Protein 5CQQ (pdb70)

Organism: Drosophila melanogaster (NCBI:txid7227)

Nearest PDB structures (foldseek):
  5cqq-assembly2_B  TM=1.014E+00  e=2.103E-12  Drosophila melanogaster
  5cqq-assembly1_A  TM=9.855E-01  e=2.063E-11  Drosophila melanogaster
  7zeg-assembly1_A  TM=5.793E-01  e=5.952E+00  Homo sapiens
  7zeg-assembly2_B  TM=5.844E-01  e=7.671E+00  Homo sapiens
  3n24-assembly3_F  TM=3.556E-01  e=3.583E+00  Pseudomonas aeruginosa PAO1

Radius of gyration: 26.78 Å; Cα contacts (8 Å, |Δi|>4): 89; chains: 2; bounding box: 36×57×68 Å

B-factor: mean 88.97, std 12.04, range [55.42, 132.72]

Sequence (149 aa):
LTPRFTAEEKEVLYTLFHLHEEVIDIKHRKYSVRETWDKIVKDFNSHPHVSAMRNIKQIQKFWLNSRLRKQYPYLTPRFTAEEKEVLYTLFHLHEEVIDIKHRNKYSVRETWDKIVKDFNSHPHVSAMRNIKQIQKFWLNSRLRKQYPY

GO terms:
  GO:0005634 nucleus (C, IDA)
  GO:0005705 polytene chromosome interband (C, IDA)
  GO:0045893 positive regulation of DNA-templated transcription (P, IDA)
  GO:0043565 sequence-specific DNA binding (F, IDA)
  GO:0031507 heterochromatin formation (P, IDA)
  GO:0010628 positive regulation of gene expression (P, IMP)
  GO:0005515 protein binding (F, IPI)

Structure (mmCIF, N/CA/C/O backbone):
data_5CQQ
#
_entry.id   5CQQ
#
_cell.length_a   51.007
_cell.length_b   59.705
_cell.length_c   202.160
_cell.angle_alpha   90.000
_cell.angle_beta   90.000
_cell.angle_gamma   90.000
#
_symmetry.space_group_name_H-M   'P 21 21 21'
#
loop_
_entity.id
_entity.type
_entity.pdbx_description
1 polymer 'Regulatory protein zeste'
2 polymer "DNA (5'-D(*CP*TP*GP*TP*TP*TP*TP*CP*CP*AP*CP*TP*CP*GP*TP*TP*TP*TP*T)-3')"
3 polymer "DNA (5'-D(*AP*AP*AP*AP*AP*CP*GP*AP*GP*TP*GP*GP*AP*AP*AP*AP*CP*AP*G)-3')"
4 water water
#
loop_
_atom_site.group_PDB
_atom_site.id
_atom_site.type_symbol
_atom_site.label_atom_id
_atom_site.label_alt_id
_atom_site.label_comp_id
_atom_site.label_asym_id
_atom_site.label_entity_id
_atom_site.label_seq_id
_atom_site.pdbx_PDB_ins_code
_atom_site.Cartn_x
_atom_site.Cartn_y
_atom_site.Cartn_z
_atom_site.occupancy
_atom_site.B_iso_or_equiv
_atom_site.auth_seq_id
_atom_site.auth_comp_id
_atom_site.auth_asym_id
_atom_site.auth_atom_id
_atom_site.pdbx_PDB_model_num
ATOM 1 N N . LEU A 1 4 ? 34.336 35.342 62.307 1.00 106.27 52 LEU A N 1
ATOM 2 C CA . LEU A 1 4 ? 34.196 33.982 62.816 1.00 109.23 52 LEU A CA 1
ATOM 3 C C . LEU A 1 4 ? 33.050 33.882 63.831 1.00 105.68 52 LEU A C 1
ATOM 4 O O . LEU A 1 4 ? 32.255 32.945 63.778 1.00 105.38 52 LEU A O 1
ATOM 9 N N . THR A 1 5 ? 32.953 34.851 64.741 1.00 105.15 53 THR A N 1
ATOM 10 C CA . THR A 1 5 ? 31.935 34.798 65.796 1.00 108.85 53 THR A CA 1
ATOM 11 C C . THR A 1 5 ? 30.602 35.343 65.289 1.00 105.40 53 THR A C 1
ATOM 12 O O . THR A 1 5 ? 30.567 36.309 64.526 1.00 98.17 53 THR A O 1
ATOM 16 N N . PRO A 1 6 ? 29.496 34.688 65.679 1.00 106.54 54 PRO A N 1
ATOM 17 C CA . PRO A 1 6 ? 28.178 35.097 65.194 1.00 99.15 54 PRO A CA 1
ATOM 18 C C . PRO A 1 6 ? 27.739 36.414 65.801 1.00 95.08 54 PRO A C 1
ATOM 19 O O . PRO A 1 6 ? 28.512 37.107 66.462 1.00 92.35 54 PRO A O 1
ATOM 23 N N . ARG A 1 7 ? 26.473 36.731 65.600 1.00 91.47 55 ARG A N 1
ATOM 24 C CA . ARG A 1 7 ? 25.909 37.945 66.138 1.00 87.80 55 ARG A CA 1
ATOM 25 C C . ARG A 1 7 ? 24.792 37.574 67.080 1.00 87.67 55 ARG A C 1
ATOM 26 O O . ARG A 1 7 ? 24.340 36.431 67.108 1.00 89.46 55 ARG A O 1
ATOM 34 N N . PHE A 1 8 ? 24.353 38.539 67.866 1.00 84.17 56 PHE A N 1
ATOM 35 C CA . PHE A 1 8 ? 23.313 38.273 68.828 1.00 86.47 56 PHE A CA 1
ATOM 36 C C . PHE A 1 8 ? 21.960 38.263 68.137 1.00 85.17 56 PHE A C 1
ATOM 37 O O . PHE A 1 8 ? 21.601 39.216 67.451 1.00 90.19 56 PHE A O 1
ATOM 45 N N . THR A 1 9 ? 21.219 37.174 68.317 1.00 86.53 57 THR A N 1
ATOM 46 C CA . THR A 1 9 ? 19.869 37.075 67.787 1.00 87.35 57 THR A CA 1
ATOM 47 C C . THR A 1 9 ? 18.969 38.050 68.531 1.00 93.18 57 THR A C 1
ATOM 48 O O . THR A 1 9 ? 19.355 38.594 69.566 1.00 91.73 57 THR A O 1
ATOM 52 N N . ALA A 1 10 ? 17.765 38.262 68.012 1.00 94.83 58 ALA A N 1
ATOM 53 C CA . ALA A 1 10 ? 16.816 39.167 68.650 1.00 96.51 58 ALA A CA 1
ATOM 54 C C . ALA A 1 10 ? 16.420 38.635 70.017 1.00 96.99 58 ALA A C 1
ATOM 55 O O . ALA A 1 10 ? 16.418 39.368 71.012 1.00 97.23 58 ALA A O 1
ATOM 57 N N . GLU A 1 11 ? 16.061 37.356 70.044 1.00 97.28 59 GLU A N 1
ATOM 58 C CA . GLU A 1 11 ? 15.662 36.690 71.273 1.00 103.40 59 GLU A CA 1
ATOM 59 C C . GLU A 1 11 ? 16.756 36.832 72.327 1.00 99.51 59 GLU A C 1
ATOM 60 O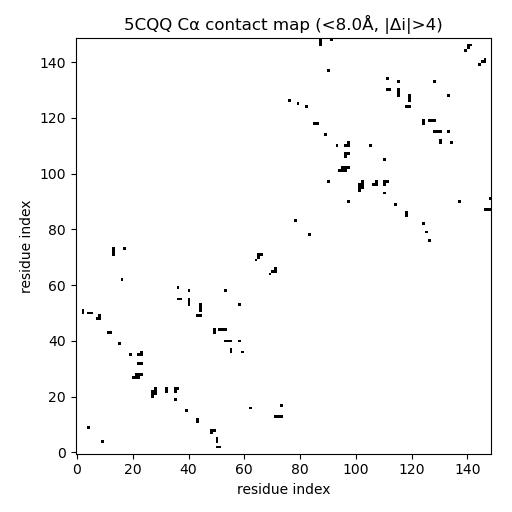 O . GLU A 1 11 ? 16.484 37.214 73.468 1.00 94.97 59 GLU A O 1
ATOM 66 N N . GLU A 1 12 ? 17.990 36.537 71.923 1.00 98.03 60 GLU A N 1
ATOM 67 C CA . GLU A 1 12 ? 19.151 36.681 72.795 1.00 92.85 60 GLU A CA 1
ATOM 68 C C . GLU A 1 12 ? 19.280 38.096 73.337 1.00 92.15 60 GLU A C 1
ATOM 69 O O . GLU A 1 12 ? 19.565 38.289 74.518 1.00 95.38 60 GLU A O 1
ATOM 75 N N . LYS A 1 13 ? 19.074 39.084 72.476 1.00 89.18 61 LYS A N 1
ATOM 76 C CA . LYS A 1 13 ? 19.160 40.469 72.907 1.00 89.19 61 LYS A CA 1
ATOM 77 C C . LYS A 1 13 ? 18.109 40.735 73.972 1.00 93.52 61 LYS A C 1
ATOM 78 O O . LYS A 1 1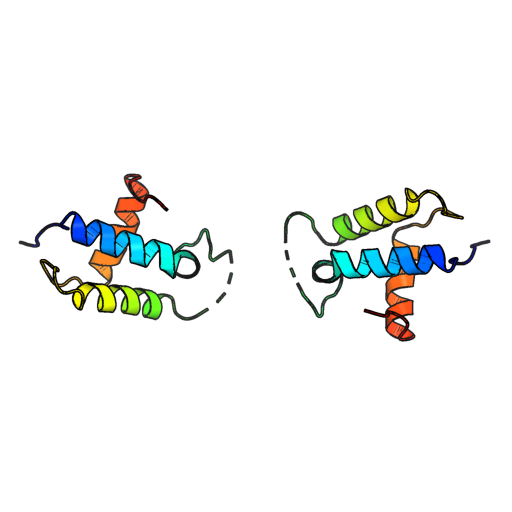3 ? 18.370 41.435 74.950 1.00 95.78 61 LYS A O 1
ATOM 84 N N . GLU A 1 14 ? 16.920 40.174 73.789 1.00 94.55 62 GLU A N 1
ATOM 85 C CA . GLU A 1 14 ? 15.870 40.353 74.789 1.00 99.15 62 GLU A CA 1
ATOM 86 C C . GLU A 1 14 ? 16.236 39.698 76.116 1.00 96.13 62 GLU A C 1
ATOM 87 O O . GLU A 1 14 ? 15.951 40.241 77.187 1.00 95.69 62 GLU A O 1
ATOM 93 N N . VAL A 1 15 ? 16.873 38.534 76.034 1.00 95.43 63 VAL A N 1
ATOM 94 C CA . VAL A 1 15 ? 17.329 37.821 77.217 1.00 88.39 63 VAL A CA 1
ATOM 95 C C . VAL A 1 15 ? 18.340 38.654 77.992 1.00 93.19 63 VAL A C 1
ATOM 96 O O . VAL A 1 15 ? 18.172 38.903 79.193 1.00 92.77 63 VAL A O 1
ATOM 100 N N . LEU A 1 16 ? 19.379 39.103 77.294 1.00 89.57 64 LEU A N 1
ATOM 101 C CA . LEU A 1 16 ? 20.430 39.885 77.930 1.00 89.38 64 LEU A CA 1
ATOM 102 C C . LEU A 1 16 ? 19.877 41.182 78.499 1.00 93.11 64 LEU A C 1
ATOM 103 O O . LEU A 1 16 ? 20.252 41.589 79.596 1.00 93.11 64 LEU A O 1
ATOM 108 N N . TYR A 1 17 ? 18.966 41.815 77.768 1.00 93.75 65 TYR A N 1
ATOM 109 C CA . TYR A 1 17 ? 18.352 43.045 78.247 1.00 92.89 65 TYR A CA 1
ATOM 110 C C . TYR A 1 17 ? 17.604 42.766 79.543 1.00 90.42 65 TYR A C 1
ATOM 111 O O . TYR A 1 17 ? 17.717 43.522 80.504 1.00 94.35 65 TYR A O 1
ATOM 120 N N . THR A 1 18 ? 16.861 41.666 79.569 1.00 90.95 66 THR A N 1
ATOM 121 C CA . THR A 1 18 ? 16.112 41.274 80.757 1.00 93.62 66 THR A CA 1
ATOM 122 C C . THR A 1 18 ? 17.035 41.086 81.958 1.00 94.51 66 THR A C 1
ATOM 123 O O . THR A 1 18 ? 16.815 41.676 83.027 1.00 92.46 66 THR A O 1
ATOM 127 N N . LEU A 1 19 ? 18.079 40.280 81.766 1.00 93.68 67 LEU A N 1
ATOM 128 C CA . LEU A 1 19 ? 19.067 40.038 82.815 1.00 89.04 67 LEU A CA 1
ATOM 129 C C . LEU A 1 19 ? 19.649 41.346 83.327 1.00 88.36 67 LEU A C 1
ATOM 130 O O . LEU A 1 19 ? 19.745 41.558 84.534 1.00 89.44 67 LEU A O 1
ATOM 135 N N . PHE A 1 20 ? 20.033 42.215 82.397 1.00 87.53 68 PHE A N 1
ATOM 136 C CA . PHE A 1 20 ? 20.593 43.516 82.734 1.00 87.73 68 PHE A CA 1
ATOM 137 C C . PHE A 1 20 ? 19.638 44.313 83.609 1.00 91.31 68 PHE A C 1
ATOM 138 O O . PHE A 1 20 ? 20.032 44.836 84.653 1.00 92.94 68 PHE A O 1
ATOM 146 N N . HIS A 1 21 ? 18.381 44.401 83.181 1.00 93.64 69 HIS A N 1
ATOM 147 C CA . HIS A 1 21 ? 17.386 45.180 83.911 1.00 97.93 69 HIS A CA 1
ATOM 148 C C . HIS A 1 21 ? 17.216 44.622 85.316 1.00 95.69 69 HIS A C 1
ATOM 149 O O . HIS A 1 21 ? 16.968 45.363 86.266 1.00 97.09 69 HIS A O 1
ATOM 156 N N . LEU A 1 22 ? 17.350 43.306 85.439 1.00 94.08 70 LEU A N 1
ATOM 157 C CA . LEU A 1 22 ? 17.257 42.665 86.741 1.00 90.07 70 LEU A CA 1
ATOM 158 C C . LEU A 1 22 ? 18.410 43.056 87.670 1.00 86.73 70 LEU A C 1
ATOM 159 O O . LEU A 1 22 ? 18.184 43.426 88.819 1.00 89.23 70 LEU A O 1
ATOM 164 N N . HIS A 1 23 ? 19.642 42.972 87.177 1.00 84.55 71 HIS A N 1
ATOM 165 C CA . HIS A 1 23 ? 20.810 43.234 88.015 1.00 85.16 71 HIS A CA 1
ATOM 166 C C . HIS A 1 23 ? 21.354 44.648 87.859 1.00 87.20 71 HIS A C 1
ATOM 167 O O . HIS A 1 23 ? 22.562 44.865 87.968 1.00 84.68 71 HIS A O 1
ATOM 174 N N . GLU A 1 24 ? 20.456 45.597 87.605 1.00 90.16 72 GLU A N 1
ATOM 175 C CA . GLU A 1 24 ? 20.815 47.005 87.444 1.00 93.31 72 GLU A CA 1
ATOM 176 C C . GLU A 1 24 ? 21.640 47.538 88.612 1.00 97.26 72 GLU A C 1
ATOM 177 O O . GLU A 1 24 ? 22.646 48.222 88.416 1.00 95.67 72 GLU A O 1
ATOM 183 N N . GLU A 1 25 ? 21.202 47.225 89.827 1.00 91.56 73 GLU A N 1
ATOM 184 C CA . GLU A 1 25 ? 21.786 47.819 91.019 1.00 93.28 73 GLU A CA 1
ATOM 185 C C . GLU A 1 25 ? 23.233 47.401 91.286 1.00 93.22 73 GLU A C 1
ATOM 186 O O . GLU A 1 25 ? 23.891 47.975 92.157 1.00 95.87 73 GLU A O 1
ATOM 192 N N . VAL A 1 26 ? 23.740 46.437 90.522 1.00 87.65 74 VAL A N 1
ATOM 193 C CA . VAL A 1 26 ? 25.087 45.912 90.749 1.00 86.19 74 VAL A CA 1
ATOM 194 C C . VAL A 1 26 ? 26.094 46.261 89.650 1.00 91.16 74 VAL A C 1
ATOM 195 O O . VAL A 1 26 ? 27.272 46.489 89.935 1.00 92.64 74 VAL A O 1
ATOM 199 N N . ILE A 1 27 ? 25.635 46.297 88.401 1.00 90.38 75 ILE A N 1
ATOM 200 C CA . ILE A 1 27 ? 26.532 46.498 87.261 1.00 86.34 75 ILE A CA 1
ATOM 201 C C . ILE A 1 27 ? 26.542 47.927 86.719 1.00 90.13 75 ILE A C 1
ATOM 202 O O . ILE A 1 27 ? 27.433 48.300 85.952 1.00 87.77 75 ILE A O 1
ATOM 207 N N . ASP A 1 28 ? 25.559 48.725 87.124 1.00 93.98 76 ASP A N 1
ATOM 208 C CA . ASP A 1 28 ? 25.425 50.095 86.629 1.00 91.02 76 ASP A CA 1
ATOM 209 C C . ASP A 1 28 ? 25.924 51.087 87.666 1.00 91.83 76 ASP A C 1
ATOM 210 O O . ASP A 1 28 ? 25.407 51.135 88.783 1.00 92.63 76 ASP A O 1
ATOM 215 N N . ILE A 1 29 ? 26.945 51.855 87.299 1.00 89.07 77 ILE A N 1
ATOM 216 C CA . ILE A 1 29 ? 27.468 52.915 88.157 1.00 92.51 77 ILE A CA 1
ATOM 217 C C . ILE A 1 29 ? 26.347 53.820 88.659 1.00 95.21 77 ILE A C 1
ATOM 218 O O . ILE A 1 29 ? 26.273 54.140 89.847 1.00 94.99 77 ILE A O 1
ATOM 223 N N . LYS A 1 30 ? 25.460 54.200 87.743 1.00 95.61 78 LYS A N 1
ATOM 224 C CA . LYS A 1 30 ? 24.374 55.127 88.038 1.00 96.05 78 LYS A CA 1
ATOM 225 C C . LYS A 1 30 ? 23.375 54.591 89.076 1.00 98.89 78 LYS A C 1
ATOM 226 O O . LYS A 1 30 ? 22.453 55.302 89.469 1.00 107.53 78 LYS A O 1
ATOM 232 N N . HIS A 1 31 ? 23.542 53.349 89.521 1.00 91.17 79 HIS A N 1
ATOM 233 C CA . HIS A 1 31 ? 22.629 52.799 90.519 1.00 98.26 79 HIS A CA 1
ATOM 234 C C . HIS A 1 31 ? 23.393 52.381 91.777 1.00 102.37 79 HIS A C 1
ATOM 235 O O . HIS A 1 31 ? 22.809 52.225 92.854 1.00 97.86 79 HIS A O 1
ATOM 242 N N . ARG A 1 32 ? 24.705 52.214 91.636 1.00 98.45 80 ARG A N 1
ATOM 243 C CA . ARG A 1 32 ? 25.546 51.805 92.751 1.00 93.96 80 ARG A CA 1
ATOM 244 C C . ARG A 1 32 ? 25.733 52.957 93.736 1.00 102.13 80 ARG A C 1
ATOM 245 O O . ARG A 1 32 ? 26.174 52.757 94.870 1.00 109.10 80 ARG A O 1
ATOM 253 N N . LYS A 1 33 ? 25.385 54.162 93.300 1.00 102.20 81 LYS A N 1
ATOM 254 C CA . LYS A 1 33 ? 25.572 55.350 94.123 1.00 109.68 81 LYS A CA 1
ATOM 255 C C . LYS A 1 33 ? 24.243 56.011 94.493 1.00 109.44 81 LYS A C 1
ATOM 256 O O . LYS A 1 33 ? 23.776 55.898 95.631 1.00 103.48 81 LYS A O 1
ATOM 262 N N . TYR A 1 39 ? 29.663 43.862 97.739 1.00 101.59 87 TYR A N 1
ATOM 263 C CA . TYR A 1 39 ? 29.258 42.785 96.839 1.00 103.27 87 TYR A CA 1
ATOM 264 C C . TYR A 1 39 ? 30.238 42.586 95.675 1.00 97.34 87 TYR A C 1
ATOM 265 O O . TYR A 1 39 ? 31.041 43.469 95.362 1.00 97.33 87 TYR A O 1
ATOM 274 N N . SER A 1 40 ? 30.165 41.419 95.041 1.00 88.54 88 SER A N 1
ATOM 275 C CA . SER A 1 40 ? 31.060 41.083 93.937 1.00 84.57 88 SER A CA 1
ATOM 276 C C . SER A 1 40 ? 30.461 41.410 92.577 1.00 88.08 88 SER A C 1
ATOM 277 O O . SER A 1 40 ? 29.500 40.775 92.141 1.00 90.00 88 SER A O 1
ATOM 280 N N . VAL A 1 41 ? 31.037 42.398 91.904 1.00 84.11 89 VAL A N 1
ATOM 281 C CA . VAL A 1 41 ? 30.603 42.745 90.565 1.00 76.46 89 VAL A CA 1
ATOM 282 C C . VAL A 1 41 ? 30.914 41.562 89.656 1.00 77.31 89 VAL A C 1
ATOM 283 O O . VAL A 1 41 ? 30.021 41.024 88.994 1.00 78.04 89 VAL A O 1
ATOM 287 N N . ARG A 1 42 ? 32.178 41.138 89.666 1.00 75.49 90 ARG A N 1
ATOM 288 C CA . ARG A 1 42 ? 32.654 40.051 88.812 1.00 70.75 90 ARG A CA 1
ATOM 289 C C . ARG A 1 42 ? 31.771 38.815 88.917 1.00 75.95 90 ARG A C 1
ATOM 290 O O . ARG A 1 42 ? 31.470 38.182 87.910 1.00 80.95 90 ARG A O 1
ATOM 298 N N . GLU A 1 43 ? 31.343 38.482 90.131 1.00 81.70 91 GLU A N 1
ATOM 299 C CA . GLU A 1 43 ? 30.480 37.321 90.344 1.00 81.07 91 GLU A CA 1
ATOM 300 C C . GLU A 1 43 ? 29.082 37.543 89.792 1.00 79.87 91 GLU A C 1
ATOM 301 O O . GLU A 1 43 ? 28.418 36.592 89.378 1.00 79.17 91 GLU A O 1
ATOM 307 N N . THR A 1 44 ? 28.619 38.788 89.825 1.00 77.32 92 THR A N 1
ATOM 308 C CA . THR A 1 44 ? 27.306 39.098 89.276 1.00 80.74 92 THR A CA 1
ATOM 309 C C . THR A 1 44 ? 27.332 38.916 87.767 1.00 80.33 92 THR A C 1
ATOM 310 O O . THR A 1 44 ? 26.459 38.259 87.182 1.00 77.49 92 THR A O 1
ATOM 314 N N . TRP A 1 45 ? 28.360 39.486 87.148 1.00 78.85 93 TRP A N 1
ATOM 315 C CA . TRP A 1 45 ? 28.563 39.329 85.716 1.00 75.94 93 TRP A CA 1
ATOM 316 C C . TRP A 1 45 ? 28.666 37.859 85.359 1.00 76.21 93 TRP A C 1
ATOM 317 O O . TRP A 1 45 ? 28.061 37.415 84.393 1.00 80.07 93 TRP A O 1
ATOM 328 N N . ASP A 1 46 ? 29.418 37.106 86.155 1.00 75.57 94 ASP A N 1
ATOM 329 C CA . ASP A 1 46 ? 29.582 35.678 85.914 1.00 74.62 94 ASP A CA 1
ATOM 330 C C . ASP A 1 46 ? 28.225 34.983 86.008 1.00 74.32 94 ASP A C 1
ATOM 331 O O . ASP A 1 46 ? 27.933 34.065 85.247 1.00 76.60 94 ASP A O 1
ATOM 336 N N . LYS A 1 47 ? 27.392 35.437 86.936 1.00 76.65 95 LYS A N 1
ATOM 337 C CA . LYS A 1 47 ? 26.045 34.897 87.073 1.00 79.10 95 LYS A CA 1
ATOM 338 C C . LYS A 1 47 ? 25.255 35.125 85.786 1.00 78.76 95 LYS A C 1
ATOM 339 O O . LYS A 1 47 ? 24.620 34.206 85.261 1.00 78.31 95 LYS A O 1
ATOM 345 N N . ILE A 1 48 ? 25.330 36.346 85.267 1.00 77.87 96 ILE A N 1
ATOM 346 C CA . ILE A 1 48 ? 24.635 36.706 84.035 1.00 73.30 96 ILE A CA 1
ATOM 347 C C . ILE A 1 48 ? 25.123 35.874 82.849 1.00 74.94 96 ILE A C 1
ATOM 348 O O . ILE A 1 48 ? 24.324 35.310 82.102 1.00 81.16 96 ILE A O 1
ATOM 353 N N . VAL A 1 49 ? 26.439 35.794 82.689 1.00 72.30 97 VAL A N 1
ATOM 354 C CA . VAL A 1 49 ? 27.049 34.994 81.633 1.00 73.22 97 VAL A CA 1
ATOM 355 C C . VAL A 1 49 ? 26.581 33.547 81.700 1.00 77.25 97 VAL A C 1
ATOM 356 O O . VAL A 1 49 ? 26.246 32.946 80.682 1.00 77.58 97 VAL A O 1
ATOM 360 N N . LYS A 1 50 ? 26.575 32.994 82.909 1.00 79.14 98 LYS A N 1
ATOM 361 C CA . LYS A 1 50 ? 26.127 31.624 83.134 1.00 80.05 98 LYS A CA 1
ATOM 362 C C . LYS A 1 50 ? 24.680 31.411 82.714 1.00 82.99 98 LYS A C 1
ATOM 363 O O . LYS A 1 50 ? 24.367 30.473 81.969 1.00 87.86 98 LYS A O 1
ATOM 369 N N . ASP A 1 51 ? 23.803 32.281 83.208 1.00 80.67 99 ASP A N 1
ATOM 370 C CA . ASP A 1 51 ? 22.382 32.187 82.904 1.00 82.42 99 ASP A CA 1
ATOM 371 C C . ASP A 1 51 ? 22.188 32.260 81.388 1.00 89.89 99 ASP A C 1
ATOM 372 O O . ASP A 1 51 ? 21.386 31.517 80.818 1.00 95.95 99 ASP A O 1
ATOM 377 N N . PHE A 1 52 ? 22.936 33.143 80.730 1.00 87.54 100 PHE A N 1
ATOM 378 C CA . PHE A 1 52 ? 22.813 33.286 79.281 1.00 88.75 100 PHE A CA 1
ATOM 379 C C . PHE A 1 52 ? 23.281 32.039 78.536 1.00 87.72 100 PHE A C 1
ATOM 380 O O . PHE A 1 52 ? 22.566 31.521 77.686 1.00 92.99 100 PHE A O 1
ATOM 388 N N . ASN A 1 53 ? 24.477 31.555 78.854 1.00 84.64 101 ASN A N 1
ATOM 389 C CA . ASN A 1 53 ? 25.018 30.394 78.158 1.00 87.19 101 ASN A CA 1
ATOM 390 C C . ASN A 1 53 ? 24.212 29.128 78.447 1.00 95.07 101 ASN A C 1
ATOM 391 O O . ASN A 1 53 ? 24.293 28.154 77.696 1.00 94.80 101 ASN A O 1
ATOM 396 N N . SER A 1 54 ? 23.439 29.143 79.532 1.00 91.63 102 SER A N 1
ATOM 397 C CA . SER A 1 54 ? 22.611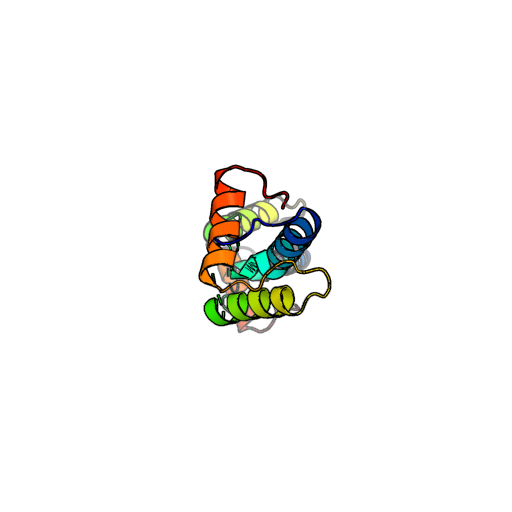 27.994 79.880 1.00 87.26 102 SER A CA 1
ATOM 398 C C . SER A 1 54 ? 21.258 28.063 79.177 1.00 95.64 102 SER A C 1
ATOM 399 O O . SER A 1 54 ? 20.589 27.045 79.004 1.00 98.71 102 SER A O 1
ATOM 402 N N . HIS A 1 55 ? 20.868 29.268 78.768 1.00 97.87 103 HIS A N 1
ATOM 403 C CA . HIS A 1 55 ? 19.599 29.485 78.072 1.00 102.76 103 HIS A CA 1
ATOM 404 C C . HIS A 1 55 ? 19.521 28.630 76.807 1.00 103.85 103 HIS A C 1
ATOM 405 O O . HIS A 1 55 ? 20.457 28.611 76.013 1.00 103.84 103 HIS A O 1
ATOM 412 N N . PRO A 1 56 ? 18.410 27.898 76.637 1.00 108.25 104 PRO A N 1
ATOM 413 C CA . PRO A 1 56 ? 18.179 26.944 75.539 1.00 113.31 104 PRO A CA 1
ATOM 414 C C . PRO A 1 56 ? 18.385 27.513 74.127 1.00 113.36 104 PRO A C 1
ATOM 415 O O . PRO A 1 56 ? 19.259 27.033 73.400 1.00 112.55 104 PRO A O 1
ATOM 419 N N . HIS A 1 57 ? 17.584 28.507 73.745 1.00 114.80 105 HIS A N 1
ATOM 420 C CA . HIS A 1 57 ? 17.629 29.054 72.387 1.00 116.08 105 HIS A CA 1
ATOM 421 C C . HIS A 1 57 ? 18.796 30.027 72.214 1.00 115.23 105 HIS A C 1
ATOM 422 O O . HIS A 1 57 ? 18.622 31.158 71.753 1.00 116.08 105 HIS A O 1
ATOM 429 N N . VAL A 1 58 ? 19.988 29.577 72.597 1.00 113.24 106 VAL A N 1
ATOM 430 C CA . VAL A 1 58 ? 21.197 30.371 72.436 1.00 108.06 106 VAL A CA 1
ATOM 431 C C . VAL A 1 58 ? 21.954 29.939 71.182 1.00 107.28 106 VAL A C 1
ATOM 432 O O . VAL A 1 58 ? 22.106 28.745 70.905 1.00 107.32 106 VAL A O 1
ATOM 436 N N . SER A 1 59 ? 22.393 30.924 70.405 1.00 104.13 107 SER A N 1
ATOM 437 C CA . SER A 1 59 ? 23.174 30.659 69.205 1.00 102.19 107 SER A CA 1
ATOM 438 C C . SER A 1 59 ? 24.558 30.140 69.584 1.00 102.51 107 SER A C 1
ATOM 439 O O . SER A 1 59 ? 24.890 28.984 69.313 1.00 105.38 107 SER A O 1
ATOM 442 N N . ALA A 1 60 ? 25.359 30.992 70.220 1.00 96.22 108 ALA A N 1
ATOM 443 C CA . ALA A 1 60 ? 26.746 30.650 70.522 1.00 93.01 108 ALA A CA 1
ATOM 444 C C . ALA A 1 60 ? 27.141 31.004 71.950 1.00 93.23 108 ALA A C 1
ATOM 445 O O . ALA A 1 60 ? 26.572 31.912 72.555 1.00 93.18 108 ALA A O 1
ATOM 447 N N . MET A 1 61 ? 28.129 30.294 72.484 1.00 91.46 109 MET A N 1
ATOM 448 C CA . MET A 1 61 ? 28.590 30.547 73.844 1.00 83.61 109 MET A CA 1
ATOM 449 C C . MET A 1 61 ? 29.423 31.818 73.884 1.00 80.28 109 MET A C 1
ATOM 450 O O . MET A 1 61 ? 30.268 32.038 73.021 1.00 82.39 109 MET A O 1
ATOM 455 N N . ARG A 1 62 ? 29.191 32.650 74.894 1.00 83.39 110 ARG A N 1
ATOM 456 C CA . ARG A 1 62 ? 29.931 33.900 75.034 1.00 80.18 110 ARG A CA 1
ATOM 457 C C . ARG A 1 62 ? 30.672 33.934 76.349 1.00 76.95 110 ARG A C 1
ATOM 458 O O . ARG A 1 62 ? 30.263 33.290 77.317 1.00 77.24 110 ARG A O 1
ATOM 466 N N . ASN A 1 63 ? 31.769 34.680 76.382 1.00 73.88 111 ASN A N 1
ATOM 467 C CA . ASN A 1 63 ? 32.480 34.898 77.631 1.00 70.75 111 ASN A CA 1
ATOM 468 C C . ASN A 1 63 ? 32.063 36.223 78.264 1.00 69.31 111 ASN A C 1
ATOM 469 O O . ASN A 1 63 ? 31.320 37.002 77.667 1.00 67.42 111 ASN A O 1
ATOM 474 N N . ILE A 1 64 ? 32.568 36.490 79.460 1.00 71.18 112 ILE A N 1
ATOM 475 C CA . ILE A 1 64 ? 32.163 37.674 80.202 1.00 69.71 112 ILE A CA 1
ATOM 476 C C . ILE A 1 64 ? 32.498 38.961 79.452 1.00 72.78 112 ILE A C 1
ATOM 477 O O . ILE A 1 64 ? 31.774 39.965 79.554 1.00 72.84 112 ILE A O 1
ATOM 482 N N . LYS A 1 65 ? 33.573 38.928 78.673 1.00 68.58 113 LYS A N 1
ATOM 483 C CA . LYS A 1 65 ? 33.996 40.135 77.989 1.00 65.80 113 LYS A CA 1
ATOM 484 C C . LYS A 1 65 ? 32.997 40.489 76.907 1.00 67.72 113 LYS A C 1
ATOM 485 O O . LYS A 1 65 ? 32.610 41.642 76.783 1.00 68.52 11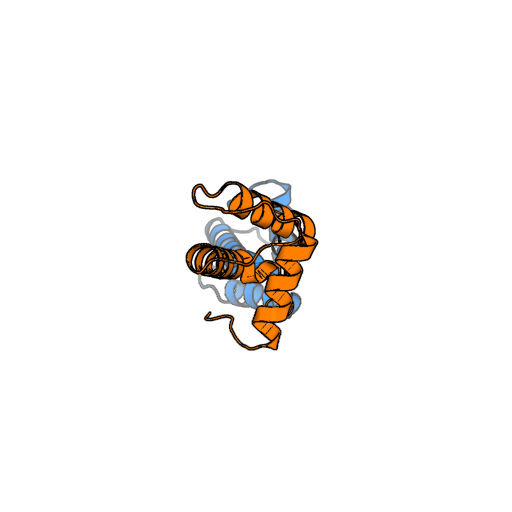3 LYS A O 1
ATOM 491 N N . GLN A 1 66 ? 32.539 39.487 76.162 1.00 69.00 114 GLN A N 1
ATOM 492 C C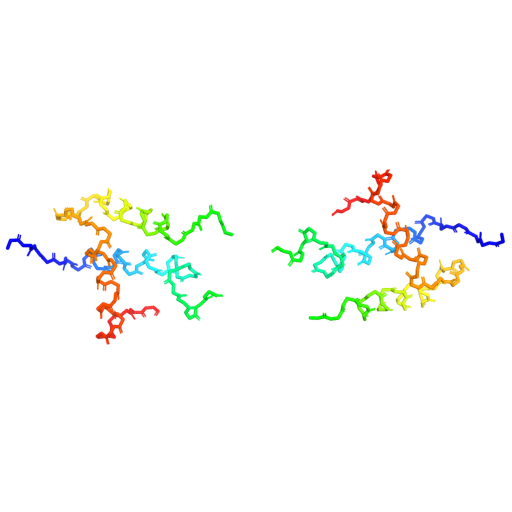A . GLN A 1 66 ? 31.589 39.723 75.081 1.00 67.29 114 GLN A CA 1
ATOM 493 C C . GLN A 1 66 ? 30.278 40.264 75.627 1.00 69.02 114 GLN A C 1
ATOM 494 O O . GLN A 1 66 ? 29.732 41.230 75.094 1.00 79.08 114 GLN A O 1
ATOM 500 N N . ILE A 1 67 ? 29.783 39.648 76.691 1.00 65.17 115 ILE A N 1
ATOM 501 C CA . ILE A 1 67 ? 28.561 40.108 77.328 1.00 66.81 115 ILE A CA 1
ATOM 502 C C . ILE A 1 67 ? 28.703 41.562 77.764 1.00 74.76 115 ILE A C 1
ATOM 503 O O . ILE A 1 67 ? 27.864 42.409 77.435 1.00 78.72 115 ILE A O 1
ATOM 508 N N . GLN A 1 68 ? 29.765 41.847 78.514 1.00 77.10 116 GLN A N 1
ATOM 509 C CA . GLN A 1 68 ? 30.014 43.212 78.967 1.00 75.08 116 GLN A CA 1
ATOM 510 C C . GLN A 1 68 ? 30.066 44.182 77.798 1.00 75.15 116 GLN A C 1
ATOM 511 O O . GLN A 1 68 ? 29.553 45.291 77.885 1.00 79.01 116 GLN A O 1
ATOM 517 N N . LYS A 1 69 ? 30.684 43.756 76.705 1.00 70.49 117 LYS A N 1
ATOM 518 C CA . LYS A 1 69 ? 30.809 44.611 75.539 1.00 72.24 117 LYS A CA 1
ATOM 519 C C . LYS A 1 69 ? 29.438 44.895 74.962 1.00 75.87 117 LYS A C 1
ATOM 520 O O . LYS A 1 69 ? 29.180 45.991 74.464 1.00 76.90 117 LYS A O 1
ATOM 526 N N . PHE A 1 70 ? 28.554 43.907 75.034 1.00 74.69 118 PHE A N 1
ATOM 527 C CA . PHE A 1 70 ? 27.210 44.103 74.518 1.00 74.36 118 PHE A CA 1
ATOM 528 C C . PHE A 1 70 ? 26.482 45.095 75.405 1.00 77.83 118 PHE A C 1
ATOM 529 O O . PHE A 1 70 ? 25.713 45.914 74.918 1.00 78.41 118 PHE A O 1
ATOM 537 N N . TRP A 1 71 ? 26.728 45.012 76.710 1.00 81.42 119 TRP A N 1
ATOM 538 C CA . TRP A 1 71 ? 26.169 45.973 77.667 1.00 80.87 119 TRP A CA 1
ATOM 539 C C . TRP A 1 71 ? 26.609 47.403 77.313 1.00 82.70 119 TRP A C 1
ATOM 540 O O . TRP A 1 71 ? 25.775 48.295 77.066 1.00 84.85 119 TRP A O 1
ATOM 551 N N . LEU A 1 72 ? 27.926 47.595 77.261 1.00 78.48 120 LEU A N 1
ATOM 552 C CA . LEU A 1 72 ? 28.538 48.878 76.929 1.00 76.14 120 LEU A CA 1
ATOM 553 C C . LEU A 1 72 ? 28.014 49.459 75.614 1.00 81.03 120 LEU A C 1
ATOM 554 O O . LEU A 1 72 ? 27.612 50.621 75.564 1.00 79.64 120 LEU A O 1
ATOM 559 N N . ASN A 1 73 ? 28.045 48.653 74.551 1.00 83.73 121 ASN A N 1
ATOM 560 C CA . ASN A 1 73 ? 27.587 49.086 73.232 1.00 79.23 121 ASN A CA 1
ATOM 561 C C . ASN A 1 73 ? 26.091 49.405 73.200 1.00 80.38 121 ASN A C 1
ATOM 562 O O . ASN A 1 73 ? 25.688 50.453 72.701 1.00 81.08 121 ASN A O 1
ATOM 567 N N . SER A 1 74 ? 25.269 48.504 73.730 1.00 79.94 122 SER A N 1
ATOM 568 C CA . SER A 1 74 ? 23.824 48.716 73.742 1.00 85.05 122 SER A CA 1
ATOM 569 C C . SER A 1 74 ? 23.465 49.983 74.505 1.00 84.65 122 SER A C 1
ATOM 570 O O . SER A 1 74 ? 22.424 50.590 74.258 1.00 88.83 122 SER A O 1
ATOM 573 N N . ARG A 1 75 ? 24.313 50.369 75.452 1.00 86.06 123 ARG A N 1
ATOM 574 C CA . ARG A 1 75 ? 24.110 51.653 76.119 1.00 86.69 123 ARG A CA 1
ATOM 575 C C . ARG A 1 75 ? 24.592 52.808 75.237 1.00 84.08 123 ARG A C 1
ATOM 576 O O . ARG A 1 75 ? 23.903 53.817 75.091 1.00 83.90 123 ARG A O 1
ATOM 584 N N . LEU A 1 76 ? 25.775 52.647 74.654 1.00 81.09 124 LEU A N 1
ATOM 585 C CA . LEU A 1 76 ? 26.368 53.671 73.800 1.00 80.21 124 LEU A CA 1
ATOM 586 C C . LEU A 1 76 ? 25.446 54.027 72.650 1.00 81.99 124 LEU A C 1
ATOM 587 O O . LEU A 1 76 ? 25.046 55.179 72.495 1.00 85.17 124 LEU A O 1
ATOM 592 N N . ARG A 1 77 ? 25.096 53.017 71.862 1.00 84.67 125 ARG A N 1
ATOM 593 C CA . ARG A 1 77 ? 24.266 53.191 70.681 1.00 76.38 125 ARG A CA 1
ATOM 594 C C . ARG A 1 77 ? 22.796 53.367 71.039 1.00 82.70 125 ARG A C 1
ATOM 595 O O . ARG A 1 77 ? 21.922 53.328 70.172 1.00 94.16 125 ARG A O 1
ATOM 603 N N . LYS A 1 78 ? 22.547 53.541 72.330 1.00 80.67 126 LYS A N 1
ATOM 604 C CA . LYS A 1 78 ? 21.241 53.891 72.864 1.00 86.98 126 LYS A CA 1
ATOM 605 C C . LYS A 1 78 ? 20.105 52.991 72.391 1.00 88.59 126 LYS A C 1
ATOM 606 O O . LYS A 1 78 ? 19.168 53.445 71.736 1.00 92.59 126 LYS A O 1
ATOM 612 N N . GLN A 1 79 ? 20.192 51.711 72.728 1.00 87.72 127 GLN A N 1
ATOM 613 C CA . GLN A 1 79 ? 19.118 50.782 72.419 1.00 89.82 127 GLN A CA 1
ATOM 614 C C . GLN A 1 79 ? 18.724 49.990 73.659 1.00 94.20 127 GLN A C 1
ATOM 615 O O . GLN A 1 79 ? 17.841 49.141 73.606 1.00 94.92 127 GLN A O 1
ATOM 621 N N . TYR A 1 80 ? 19.396 50.272 74.771 1.00 93.96 128 TYR A N 1
ATOM 622 C CA . TYR A 1 80 ? 19.074 49.650 76.048 1.00 95.64 128 TYR A CA 1
ATOM 623 C C . TYR A 1 80 ? 17.796 50.262 76.613 1.00 100.62 128 TYR A C 1
ATOM 624 O O . TYR A 1 80 ? 17.789 51.419 77.041 1.00 102.56 128 TYR A O 1
ATOM 633 N N . PRO A 1 81 ? 16.708 49.477 76.629 1.00 103.92 129 PRO A N 1
ATOM 634 C CA . PRO A 1 81 ? 15.365 49.982 76.952 1.00 108.94 129 PRO A CA 1
ATOM 635 C C . PRO A 1 81 ? 15.137 50.376 78.422 1.00 102.25 129 PRO A C 1
ATOM 636 O O . PRO A 1 81 ? 14.220 51.149 78.705 1.00 102.34 129 PRO A O 1
ATOM 640 N N . TYR A 1 82 ? 15.952 49.863 79.334 1.00 101.05 130 TYR A N 1
ATOM 641 C CA . TYR A 1 82 ? 15.727 50.074 80.763 1.00 104.00 130 TYR A CA 1
ATOM 642 C C . TYR A 1 82 ? 16.662 51.134 81.370 1.00 101.03 130 TYR A C 1
ATOM 643 O O . TYR A 1 82 ? 16.849 51.206 82.584 1.00 103.13 130 TYR A O 1
ATOM 653 N N . LEU B 1 4 ? 13.266 83.615 131.590 1.00 115.82 52 LEU B N 1
ATOM 654 C CA . LEU B 1 4 ? 12.880 84.267 130.342 1.00 111.43 52 LEU B CA 1
ATOM 655 C C . LEU B 1 4 ? 12.288 83.262 129.354 1.00 108.64 52 LEU B C 1
ATOM 656 O O . LEU B 1 4 ? 11.298 83.561 128.687 1.00 109.53 52 LEU B O 1
ATOM 661 N N . THR B 1 5 ? 12.901 82.084 129.242 1.00 110.51 53 THR B N 1
ATOM 662 C CA . THR B 1 5 ? 12.439 81.085 128.274 1.00 112.66 53 THR B CA 1
ATOM 663 C C . THR B 1 5 ? 11.314 80.194 128.835 1.00 109.73 53 THR B C 1
ATOM 664 O O . THR B 1 5 ? 11.392 79.712 129.971 1.00 103.94 53 THR B O 1
ATOM 668 N N . PRO B 1 6 ? 10.259 79.981 128.026 1.00 102.91 54 PRO B N 1
ATOM 669 C CA . PRO B 1 6 ? 9.046 79.222 128.367 1.00 99.40 54 PRO B CA 1
ATOM 670 C C . PRO B 1 6 ? 9.263 77.717 128.427 1.00 100.15 54 PRO B C 1
ATOM 671 O O . PRO B 1 6 ? 10.405 77.266 128.469 1.00 105.71 54 PRO B O 1
ATOM 675 N N . ARG B 1 7 ? 8.170 76.958 128.468 1.00 97.46 55 ARG B N 1
ATOM 676 C CA . ARG B 1 7 ? 8.236 75.498 128.456 1.00 92.39 55 ARG B CA 1
ATOM 677 C C . ARG B 1 7 ? 7.481 74.915 127.269 1.00 85.60 55 ARG B C 1
ATOM 678 O O . ARG B 1 7 ? 6.692 75.606 126.628 1.00 91.04 55 ARG B O 1
ATOM 686 N N . PHE B 1 8 ? 7.736 73.649 126.964 1.00 79.69 56 PHE B N 1
ATOM 687 C CA . PHE B 1 8 ? 7.015 72.984 125.887 1.00 82.38 56 PHE B CA 1
ATOM 688 C C . PHE B 1 8 ? 5.679 72.428 126.371 1.00 81.76 56 PHE B C 1
ATOM 689 O O . PHE B 1 8 ? 5.630 71.667 127.33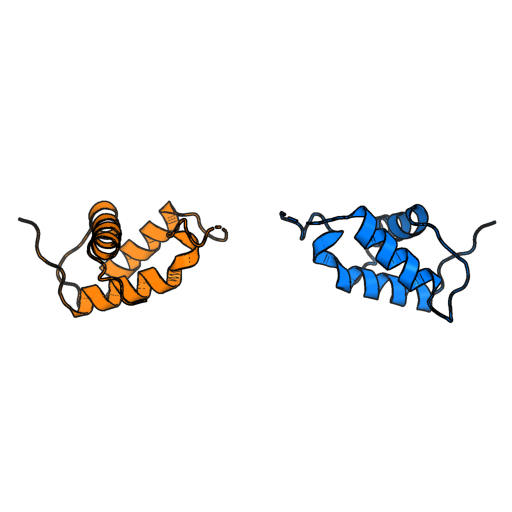8 1.00 84.41 56 PHE B O 1
ATOM 697 N N . THR B 1 9 ? 4.597 72.809 125.698 1.00 81.34 57 THR B N 1
ATOM 698 C CA . THR B 1 9 ? 3.276 72.260 125.996 1.00 83.13 57 THR B CA 1
ATOM 699 C C . THR B 1 9 ? 3.225 70.793 125.576 1.00 83.88 57 THR B C 1
ATOM 700 O O . THR B 1 9 ? 4.148 70.305 124.933 1.00 86.38 57 THR B O 1
ATOM 704 N N . ALA B 1 10 ? 2.174 70.078 125.965 1.00 83.05 58 ALA B N 1
ATOM 705 C CA . ALA B 1 10 ? 2.037 68.671 125.586 1.00 79.90 58 ALA B CA 1
ATOM 706 C C . ALA B 1 10 ? 1.877 68.529 124.080 1.00 88.57 58 ALA B C 1
ATOM 707 O O . ALA B 1 10 ? 2.556 67.718 123.440 1.00 87.96 58 ALA B O 1
ATOM 709 N N . GLU B 1 11 ? 0.960 69.319 123.528 1.00 90.77 59 GLU B N 1
ATOM 710 C CA . GLU B 1 11 ? 0.676 69.314 122.099 1.00 89.36 59 GLU B CA 1
ATOM 711 C C . GLU B 1 11 ? 1.960 69.546 121.306 1.00 89.68 59 GLU B C 1
ATOM 712 O O . GLU B 1 11 ? 2.265 68.813 120.353 1.00 91.00 59 GLU B O 1
ATOM 718 N N . GLU B 1 12 ? 2.712 70.562 121.721 1.00 87.92 60 GLU B N 1
ATOM 719 C CA . GLU B 1 12 ? 3.990 70.888 121.094 1.00 89.79 60 GLU B CA 1
ATOM 720 C C . GLU B 1 12 ? 4.913 69.673 121.117 1.00 87.63 60 GLU B C 1
ATOM 721 O O . GLU B 1 12 ? 5.581 69.362 120.121 1.00 87.65 60 GLU B O 1
ATOM 727 N N . LYS B 1 13 ? 4.930 68.984 122.256 1.00 83.16 61 LYS B N 1
ATOM 728 C CA . LYS B 1 13 ? 5.764 67.802 122.428 1.00 80.50 61 LYS B CA 1
ATOM 729 C C . LYS B 1 13 ? 5.388 66.692 121.443 1.00 83.87 61 LYS B C 1
ATOM 730 O O . LYS B 1 13 ? 6.264 66.069 120.838 1.00 79.19 61 LYS B O 1
ATOM 736 N N . GLU B 1 14 ? 4.090 66.460 121.264 1.00 86.14 62 GLU B N 1
ATOM 737 C CA . GLU B 1 14 ? 3.646 65.417 120.342 1.00 85.14 62 GLU B CA 1
ATOM 738 C C . GLU B 1 14 ? 4.010 65.794 118.906 1.00 86.12 62 GLU B C 1
ATOM 739 O O . GLU B 1 14 ? 4.379 64.928 118.095 1.00 87.27 62 GLU B O 1
ATOM 745 N N . VAL B 1 15 ? 3.909 67.087 118.598 1.00 85.07 63 VAL B N 1
ATOM 746 C CA . VAL B 1 15 ? 4.293 67.575 117.276 1.00 86.18 63 VAL B CA 1
ATOM 747 C C . VAL B 1 15 ? 5.771 67.283 117.022 1.00 82.51 63 VAL B C 1
ATOM 748 O O . VAL B 1 15 ? 6.134 66.677 116.009 1.00 80.18 63 VAL B O 1
ATOM 752 N N . LEU B 1 16 ? 6.616 67.691 117.964 1.00 77.55 64 LEU B N 1
ATOM 753 C CA . LEU B 1 16 ? 8.054 67.490 117.834 1.00 78.11 64 LEU B CA 1
ATOM 754 C C . LEU B 1 16 ? 8.424 66.005 117.736 1.00 80.03 64 LEU B C 1
ATOM 755 O O . LEU B 1 16 ? 9.326 65.632 116.985 1.00 79.24 64 LEU B O 1
ATOM 760 N N . TYR B 1 17 ? 7.733 65.166 118.504 1.00 82.01 65 TYR B N 1
ATOM 761 C CA . TYR B 1 17 ? 7.971 63.725 118.478 1.00 77.31 65 TYR B CA 1
ATOM 762 C C . TYR B 1 17 ? 7.640 63.154 117.096 1.00 76.81 65 TYR B C 1
ATOM 763 O O . TYR B 1 17 ? 8.423 62.385 116.528 1.00 80.22 65 TYR B O 1
ATOM 772 N N . THR B 1 18 ? 6.488 63.548 116.553 1.00 78.80 66 THR B N 1
ATOM 773 C CA . THR B 1 18 ? 6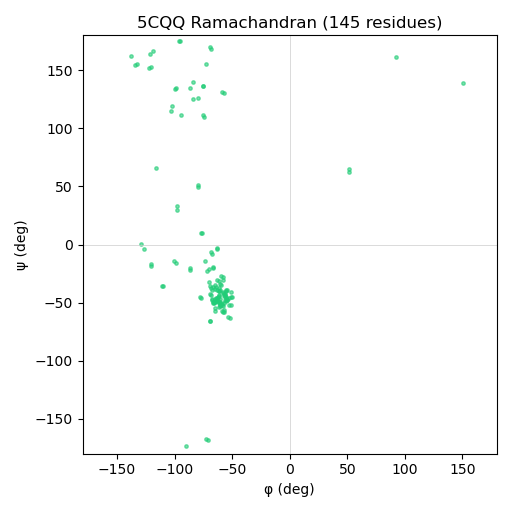.078 63.104 115.218 1.00 79.98 66 THR B CA 1
ATOM 774 C C . THR B 1 18 ? 7.084 63.538 114.154 1.00 78.69 66 THR B C 1
ATOM 775 O O . THR B 1 18 ? 7.538 62.724 113.338 1.00 80.23 66 THR B O 1
ATOM 779 N N . LEU B 1 19 ? 7.420 64.826 114.169 1.00 77.57 67 LEU B N 1
ATOM 780 C CA . LEU B 1 19 ? 8.385 65.393 113.230 1.00 78.79 67 LEU B CA 1
ATOM 781 C C . LEU B 1 19 ? 9.705 64.638 113.281 1.00 77.34 67 LEU B C 1
ATOM 782 O O . LEU B 1 19 ? 10.268 64.288 112.244 1.00 83.66 67 LEU B O 1
ATOM 787 N N . PHE B 1 20 ? 10.194 64.396 114.492 1.00 72.69 68 PHE B N 1
ATOM 788 C CA . PHE B 1 20 ? 11.421 63.638 114.682 1.00 74.26 68 PHE B CA 1
ATOM 789 C C . PHE B 1 20 ? 11.278 62.290 114.004 1.00 78.70 68 PHE B C 1
ATOM 790 O O . PHE B 1 20 ? 12.157 61.865 113.251 1.00 79.77 68 PHE B O 1
ATOM 798 N N . HIS B 1 21 ? 10.157 61.625 114.263 1.00 78.30 69 HIS B N 1
ATOM 799 C CA . HIS B 1 21 ? 9.941 60.300 113.700 1.00 80.99 69 HIS B CA 1
ATOM 800 C C . HIS B 1 21 ? 9.960 60.294 112.186 1.00 80.12 69 HIS B C 1
ATOM 801 O O . HIS B 1 21 ? 10.406 59.326 111.572 1.00 81.80 69 HIS B O 1
ATOM 808 N N . LEU B 1 22 ? 9.467 61.370 111.584 1.00 81.97 70 LEU B N 1
ATOM 809 C CA . LEU B 1 22 ? 9.455 61.462 110.128 1.00 84.71 70 LEU B CA 1
ATOM 810 C C . LEU B 1 22 ? 10.867 61.517 109.557 1.00 82.36 70 LEU B C 1
ATOM 811 O O . LEU B 1 22 ? 11.221 60.744 108.671 1.00 79.08 70 LEU B O 1
ATOM 816 N N . HIS B 1 23 ? 11.683 62.410 110.098 1.00 83.27 71 HIS B N 1
ATOM 817 C CA . HIS B 1 23 ? 13.015 62.614 109.560 1.00 83.49 71 HIS B CA 1
ATOM 818 C C . HIS B 1 23 ? 14.043 61.831 110.374 1.00 84.75 71 HIS B C 1
ATOM 819 O O . HIS B 1 23 ? 15.211 62.217 110.467 1.00 81.42 71 HIS B O 1
ATOM 826 N N . GLU B 1 24 ? 13.591 60.710 110.933 1.00 88.71 72 GLU B N 1
ATOM 827 C CA . GLU B 1 24 ? 14.417 59.834 111.763 1.00 87.21 72 GLU B CA 1
ATOM 828 C C . GLU B 1 24 ? 15.691 59.418 111.036 1.00 86.44 72 GLU B C 1
ATOM 829 O O . GLU B 1 24 ? 16.793 59.512 111.579 1.00 82.09 72 GLU B O 1
ATOM 835 N N . GLU B 1 25 ? 15.527 58.980 109.792 1.00 91.14 73 GLU B N 1
ATOM 836 C CA . GLU B 1 25 ? 16.624 58.421 109.010 1.00 89.39 73 GLU B CA 1
ATOM 837 C C . GLU B 1 25 ? 17.673 59.457 108.627 1.00 85.48 73 GLU B C 1
ATOM 838 O O . GLU B 1 25 ? 18.729 59.113 108.105 1.00 84.06 73 GLU B O 1
ATOM 844 N N . VAL B 1 26 ? 17.395 60.721 108.922 1.00 86.26 74 VAL B N 1
ATOM 845 C CA . VAL B 1 26 ? 18.279 61.800 108.519 1.00 85.04 74 VAL B CA 1
ATOM 846 C C . VAL B 1 26 ? 18.999 62.428 109.720 1.00 85.45 74 VAL B C 1
ATOM 847 O O . VAL B 1 26 ? 20.168 62.799 109.609 1.00 87.67 74 VAL B O 1
ATOM 851 N N . ILE B 1 27 ? 18.322 62.518 110.867 1.00 84.80 75 ILE B N 1
ATOM 852 C CA . ILE B 1 27 ? 18.889 63.192 112.046 1.00 82.15 75 ILE B CA 1
ATOM 853 C C . ILE B 1 27 ? 19.501 62.237 113.074 1.00 81.56 75 ILE B C 1
ATOM 854 O O . ILE B 1 27 ? 20.262 62.667 113.944 1.00 81.72 75 ILE B O 1
ATOM 859 N N . ASP B 1 28 ? 19.183 60.949 112.971 1.00 80.35 76 ASP B N 1
ATOM 860 C CA . ASP B 1 28 ? 19.660 59.966 113.942 1.00 82.73 76 ASP B CA 1
ATOM 861 C C . ASP B 1 28 ? 20.807 59.157 113.347 1.00 82.99 76 ASP B C 1
ATOM 862 O O . ASP B 1 28 ? 20.601 58.403 112.400 1.00 89.39 76 ASP B O 1
ATOM 867 N N . ILE B 1 29 ? 22.001 59.297 113.923 1.00 79.42 77 ILE B N 1
ATOM 868 C CA . ILE B 1 29 ? 23.189 58.565 113.470 1.00 84.86 77 ILE B CA 1
ATOM 869 C C . ILE B 1 29 ? 22.932 57.072 113.353 1.00 89.31 77 ILE B C 1
ATOM 870 O O . ILE B 1 29 ? 23.302 56.436 112.363 1.00 91.41 77 ILE B O 1
ATOM 875 N N . LYS B 1 30 ? 22.278 56.527 114.371 1.00 87.19 78 LYS B N 1
ATOM 876 C CA . LYS B 1 30 ? 22.030 55.094 114.471 1.00 90.64 78 LYS B CA 1
ATOM 877 C C . LYS B 1 30 ? 21.144 54.534 113.351 1.00 100.70 78 LYS B C 1
ATOM 878 O O . LYS B 1 30 ? 20.902 53.328 113.297 1.00 104.30 78 LYS B O 1
ATOM 884 N N . HIS B 1 31 ? 20.660 55.405 112.467 1.00 98.93 79 HIS B N 1
ATOM 885 C CA . HIS B 1 31 ? 19.804 54.987 111.358 1.00 95.55 79 HIS B CA 1
ATOM 886 C C . HIS B 1 31 ? 20.419 55.359 110.006 1.00 98.77 79 HIS B C 1
ATOM 887 O O . HIS B 1 31 ? 20.011 54.848 108.961 1.00 104.88 79 HIS B O 1
ATOM 894 N N . ARG B 1 32 ? 21.394 56.262 110.032 1.00 94.81 80 ARG B N 1
ATOM 895 C CA . ARG B 1 32 ? 22.057 56.732 108.817 1.00 94.58 80 ARG B CA 1
ATOM 896 C C . ARG B 1 32 ? 23.002 55.682 108.219 1.00 98.09 80 ARG B C 1
ATOM 897 O O . ARG B 1 32 ? 22.593 54.831 107.420 1.00 96.87 80 ARG B O 1
ATOM 905 N N . ASN B 1 37 ? 20.419 61.903 99.308 1.00 106.10 85 ASN B N 1
ATOM 906 C CA . ASN B 1 37 ? 19.268 62.492 99.988 1.00 105.00 85 ASN B CA 1
ATOM 907 C C . ASN B 1 37 ? 18.956 63.900 99.500 1.00 105.06 85 ASN B C 1
ATOM 908 O O . ASN B 1 37 ? 19.862 64.712 99.297 1.00 100.65 85 ASN B O 1
ATOM 913 N N . LYS B 1 38 ? 17.663 64.181 99.341 1.00 105.65 86 LYS B N 1
ATOM 914 C CA . LYS B 1 38 ? 17.185 65.448 98.786 1.00 109.11 86 LYS B CA 1
ATOM 915 C C . LYS B 1 38 ? 17.668 66.661 99.588 1.00 110.24 86 LYS B C 1
ATOM 916 O O . LYS B 1 38 ? 17.869 67.741 99.030 1.00 110.51 86 LYS B O 1
ATOM 922 N N . TYR B 1 39 ? 17.859 66.481 100.892 1.00 107.83 87 TYR B N 1
ATOM 923 C CA . TYR B 1 39 ? 18.399 67.546 101.731 1.00 102.12 87 TYR B CA 1
ATOM 924 C C . TYR B 1 39 ? 19.428 67.003 102.723 1.00 99.29 87 TYR B C 1
ATOM 925 O O . TYR B 1 39 ? 19.462 65.804 103.003 1.00 99.17 87 TYR B O 1
ATOM 934 N N . SER B 1 40 ? 20.244 67.890 103.280 1.00 94.09 88 SER B N 1
ATOM 935 C CA . SER B 1 40 ? 21.264 67.474 104.230 1.00 95.01 88 SER B CA 1
ATOM 936 C C . SER B 1 40 ? 20.689 67.519 105.645 1.00 98.03 88 SER B C 1
ATOM 937 O O . SER B 1 40 ? 19.490 67.742 105.832 1.00 96.11 88 SER B O 1
ATOM 940 N N . VAL B 1 41 ? 21.540 67.306 106.640 1.00 92.20 89 VAL B N 1
ATOM 941 C CA . VAL B 1 41 ? 21.094 67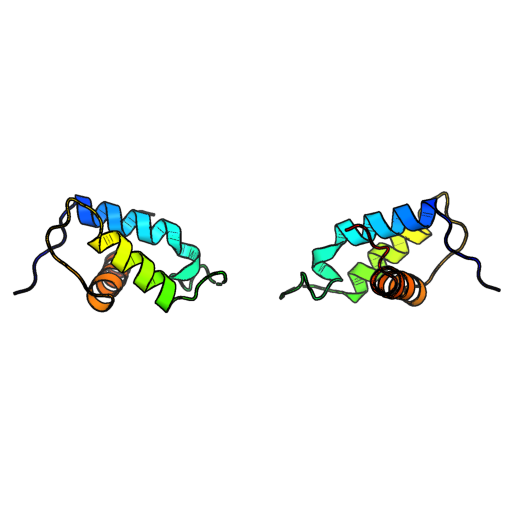.342 108.022 1.00 87.75 89 VAL B CA 1
ATOM 942 C C . VAL B 1 41 ? 20.624 68.731 108.442 1.00 90.42 89 VAL B C 1
ATOM 943 O O . VAL B 1 41 ? 19.485 68.895 108.873 1.00 91.95 89 VAL B O 1
ATOM 947 N N . ARG B 1 42 ? 21.501 69.722 108.312 1.00 87.86 90 ARG B N 1
ATOM 948 C CA . ARG B 1 42 ? 21.202 71.093 108.720 1.00 85.66 90 ARG B CA 1
ATOM 949 C C . ARG B 1 42 ? 19.923 71.599 108.070 1.00 87.05 90 ARG B C 1
ATOM 950 O O . ARG B 1 42 ? 19.112 72.284 108.697 1.00 87.81 90 ARG B O 1
ATOM 958 N N . GLU B 1 43 ? 19.746 71.240 106.805 1.00 92.32 91 GLU B N 1
ATOM 959 C CA . GLU B 1 43 ? 18.583 71.678 106.053 1.00 96.25 91 GLU B CA 1
ATOM 960 C C . GLU B 1 43 ? 17.340 71.001 106.607 1.00 91.30 91 GLU B C 1
ATOM 961 O O . GLU B 1 43 ? 16.277 71.612 106.694 1.00 93.41 91 GLU B O 1
ATOM 967 N N . THR B 1 44 ? 17.496 69.750 107.024 1.00 85.91 92 THR B N 1
ATOM 968 C CA . THR B 1 44 ? 16.382 68.982 107.558 1.00 86.73 92 THR B CA 1
ATOM 969 C C . THR B 1 44 ? 15.941 69.576 108.890 1.00 87.18 92 THR B C 1
ATOM 970 O O . THR B 1 44 ? 14.752 69.772 109.132 1.00 84.58 92 THR B O 1
ATOM 974 N N . TRP B 1 45 ? 16.915 69.857 109.748 1.00 84.25 93 TRP B N 1
ATOM 975 C CA . TRP B 1 45 ? 16.652 70.523 111.012 1.00 87.52 93 TRP B CA 1
ATOM 976 C C . TRP B 1 45 ? 15.962 71.870 110.801 1.00 91.67 93 TRP B C 1
ATOM 977 O O . TRP B 1 45 ? 15.049 72.226 111.543 1.00 90.00 93 TRP B O 1
ATOM 988 N N . ASP B 1 46 ? 16.429 72.633 109.817 1.00 92.68 94 ASP B N 1
ATOM 989 C CA . ASP B 1 46 ? 15.820 73.925 109.521 1.00 88.28 94 ASP B CA 1
ATOM 990 C C . ASP B 1 46 ? 14.376 73.756 109.069 1.00 87.82 94 ASP B C 1
ATOM 991 O O . ASP B 1 46 ? 13.499 74.539 109.440 1.00 89.50 94 ASP B O 1
ATOM 996 N N . LYS B 1 47 ? 14.138 72.718 108.274 1.00 88.24 95 LYS B N 1
ATOM 997 C CA . LYS B 1 47 ? 12.802 72.409 107.786 1.00 90.48 95 LYS B CA 1
ATOM 998 C C . LYS B 1 47 ? 11.899 72.091 108.977 1.00 89.88 95 LYS B C 1
ATOM 999 O O . LYS B 1 47 ? 10.771 72.572 109.064 1.00 90.37 95 LYS B O 1
ATOM 1005 N N . ILE B 1 48 ? 12.416 71.284 109.897 1.00 89.12 96 ILE B N 1
ATOM 1006 C CA . ILE B 1 48 ? 11.685 70.904 111.101 1.00 92.10 96 ILE B CA 1
ATOM 1007 C C . ILE B 1 48 ? 11.352 72.124 111.972 1.00 89.75 96 ILE B C 1
ATOM 1008 O O . ILE B 1 48 ? 10.205 72.309 112.377 1.00 88.53 96 ILE B O 1
ATOM 1013 N N . VAL B 1 49 ? 12.355 72.952 112.249 1.00 85.71 97 VAL B N 1
ATOM 1014 C CA . VAL B 1 49 ? 12.160 74.171 113.030 1.00 84.35 97 VAL B CA 1
ATOM 1015 C C . VAL B 1 49 ? 11.094 75.054 112.389 1.00 93.12 97 VAL B C 1
ATOM 1016 O O . VAL B 1 49 ? 10.218 75.590 113.077 1.00 97.88 97 VAL B O 1
ATOM 1020 N N . LYS B 1 50 ? 11.174 75.205 111.070 1.00 94.32 98 LYS B N 1
ATOM 1021 C CA . LYS B 1 50 ? 10.185 75.985 110.337 1.00 95.18 98 LYS B CA 1
ATOM 1022 C C . LYS B 1 50 ? 8.786 75.399 110.538 1.00 98.50 98 LYS B C 1
ATOM 1023 O O . LYS B 1 50 ? 7.854 76.130 110.873 1.00 99.84 98 LYS B O 1
ATOM 1029 N N . ASP B 1 51 ? 8.649 74.087 110.336 1.00 95.85 99 ASP B N 1
ATOM 1030 C CA . ASP B 1 51 ? 7.360 73.400 110.472 1.00 96.91 99 ASP B CA 1
ATOM 1031 C C . ASP B 1 51 ? 6.765 73.577 111.869 1.00 101.48 99 ASP B C 1
ATOM 1032 O O . ASP B 1 51 ? 5.560 73.789 112.026 1.00 104.54 99 ASP B O 1
ATOM 1037 N N . PHE B 1 52 ? 7.615 73.476 112.882 1.00 95.83 100 PHE B N 1
ATOM 1038 C CA . PHE B 1 52 ? 7.164 73.621 114.256 1.00 98.89 100 PHE B CA 1
ATOM 1039 C C . PHE B 1 52 ? 6.677 75.035 114.495 1.00 103.63 100 PHE B C 1
ATOM 1040 O O . PHE B 1 52 ? 5.586 75.245 115.020 1.00 110.00 100 PHE B O 1
ATOM 1048 N N . ASN B 1 53 ? 7.494 76.003 114.100 1.00 102.11 101 ASN B N 1
ATOM 1049 C CA . ASN B 1 53 ? 7.165 77.403 114.314 1.00 103.33 101 ASN B CA 1
ATOM 1050 C C . ASN B 1 53 ? 5.951 77.851 113.494 1.00 108.38 101 ASN B C 1
ATOM 1051 O O . ASN B 1 53 ? 5.288 78.829 113.838 1.00 109.95 101 ASN B O 1
ATOM 1056 N N . SER B 1 54 ? 5.640 77.105 112.436 1.00 107.79 102 SER B N 1
ATOM 1057 C CA . SER B 1 54 ? 4.516 77.427 111.557 1.00 107.70 102 SER B CA 1
ATOM 1058 C C . SER B 1 54 ? 3.212 76.834 112.069 1.00 114.06 102 SER B C 1
ATOM 1059 O O . SER B 1 54 ? 2.128 77.250 111.659 1.00 114.07 102 SER B O 1
ATOM 1062 N N . HIS B 1 55 ? 3.328 75.822 112.924 1.00 118.48 103 HIS B N 1
ATOM 1063 C CA . HIS B 1 55 ? 2.162 75.180 113.522 1.00 122.83 103 HIS B CA 1
ATOM 1064 C C . HIS B 1 55 ? 1.329 76.192 114.307 1.00 123.40 103 HIS B C 1
ATOM 1065 O O . HIS B 1 55 ? 1.867 76.952 115.115 1.00 118.61 103 HIS B O 1
ATOM 1072 N N . PRO B 1 56 ? 0.010 76.203 114.058 1.00 128.57 104 PRO B N 1
ATOM 1073 C CA . PRO B 1 56 ? -0.929 77.184 114.622 1.00 127.10 104 PRO B CA 1
ATOM 1074 C C . PRO B 1 56 ? -0.856 77.331 116.144 1.00 126.45 104 PRO B C 1
ATOM 1075 O O . PRO B 1 56 ? -0.493 78.403 116.638 1.00 120.85 104 PRO B O 1
ATOM 1079 N N . HIS B 1 57 ? -1.177 76.266 116.873 1.00 129.39 105 HIS B N 1
ATOM 1080 C CA . HIS B 1 57 ? -1.255 76.338 118.331 1.00 130.85 105 HIS B CA 1
ATOM 1081 C C . HIS B 1 57 ? 0.116 76.272 119.007 1.00 128.06 105 HIS B C 1
ATOM 1082 O O . HIS B 1 57 ? 0.316 75.494 119.942 1.00 125.20 105 HIS B O 1
ATOM 1089 N N . VAL B 1 58 ? 1.052 77.093 118.537 1.00 126.70 106 VAL B N 1
ATOM 1090 C CA . VAL B 1 58 ? 2.374 77.175 119.151 1.00 122.55 106 VAL B CA 1
ATOM 1091 C C . VAL B 1 58 ? 2.470 78.385 120.075 1.00 120.98 106 VAL B C 1
ATOM 1092 O O . VAL B 1 58 ? 2.065 79.493 119.717 1.00 121.76 106 VAL B O 1
ATOM 1096 N N . SER B 1 59 ? 3.006 78.158 121.269 1.00 113.97 107 SER B N 1
ATOM 1097 C CA . SER B 1 59 ? 3.197 79.226 122.236 1.00 115.33 107 SER B CA 1
ATOM 1098 C C . SER B 1 59 ? 4.290 80.200 121.795 1.00 116.74 107 SER B C 1
ATOM 1099 O O . SER B 1 59 ? 4.006 81.363 121.503 1.00 121.13 107 SER B O 1
ATOM 1102 N N . ALA B 1 60 ? 5.531 79.724 121.727 1.00 114.10 108 ALA B N 1
ATOM 1103 C CA . ALA B 1 60 ? 6.667 80.611 121.470 1.00 115.00 108 ALA B CA 1
ATOM 1104 C C . ALA B 1 60 ? 7.625 80.088 120.399 1.00 107.05 108 ALA B C 1
ATOM 1105 O O . ALA B 1 60 ? 7.710 78.883 120.153 1.00 103.77 108 ALA B O 1
ATOM 1107 N N . MET B 1 61 ? 8.339 81.014 119.764 1.00 103.70 109 MET B N 1
ATOM 1108 C CA . MET B 1 61 ? 9.296 80.672 118.718 1.00 107.41 109 MET B CA 1
ATOM 1109 C C . MET B 1 61 ? 10.574 80.082 119.292 1.00 103.52 109 MET B C 1
ATOM 1110 O O . MET B 1 61 ? 11.113 80.578 120.283 1.00 91.84 109 MET B O 1
ATOM 1115 N N . ARG B 1 62 ? 11.054 79.018 118.657 1.00 102.87 110 ARG B N 1
ATOM 1116 C CA . ARG B 1 62 ? 12.283 78.364 119.082 1.00 97.14 110 ARG B CA 1
ATOM 1117 C C . ARG B 1 62 ? 13.290 78.354 117.946 1.00 88.55 110 ARG B C 1
ATOM 1118 O O . ARG B 1 62 ? 12.912 78.318 116.779 1.00 86.47 110 ARG B O 1
ATOM 1126 N N . ASN B 1 63 ? 14.572 78.351 118.296 1.00 85.85 111 ASN B N 1
ATOM 1127 C CA . ASN B 1 63 ? 15.628 78.256 117.302 1.00 82.90 111 ASN B CA 1
ATOM 1128 C C . ASN B 1 63 ? 16.067 76.811 117.131 1.00 82.73 111 ASN B C 1
ATOM 1129 O O . ASN B 1 63 ? 15.602 75.934 117.852 1.00 84.97 111 ASN B O 1
ATOM 1134 N N . ILE B 1 64 ? 16.965 76.563 116.186 1.00 84.21 112 ILE B N 1
ATOM 1135 C CA . ILE B 1 64 ? 17.423 75.204 115.928 1.00 84.73 112 ILE B CA 1
ATOM 1136 C C . ILE B 1 64 ? 18.151 74.634 117.156 1.00 83.11 112 ILE B C 1
ATOM 1137 O O . ILE B 1 64 ? 18.113 73.427 117.397 1.00 81.05 112 ILE B O 1
ATOM 1142 N N . LYS B 1 65 ? 18.797 75.497 117.941 1.00 80.73 113 LYS B N 1
ATOM 1143 C CA . LYS B 1 65 ? 19.547 75.026 119.103 1.00 81.19 113 LYS B CA 1
ATOM 1144 C C . LYS B 1 65 ? 18.610 74.486 120.169 1.00 83.62 113 LYS B C 1
ATOM 1145 O O . LYS B 1 65 ? 18.872 73.438 120.761 1.00 82.20 113 LYS B O 1
ATOM 1151 N N . GLN B 1 66 ? 17.517 75.205 120.403 1.00 82.93 114 GLN B N 1
ATOM 1152 C CA . GLN B 1 66 ? 16.535 74.813 121.406 1.00 79.57 114 GLN B CA 1
ATOM 1153 C C . GLN B 1 66 ? 15.858 73.503 121.011 1.00 80.24 114 GLN B C 1
ATOM 1154 O O . GLN B 1 66 ? 15.728 72.597 121.834 1.00 83.41 114 GLN B O 1
ATOM 1160 N N . ILE B 1 67 ? 15.426 73.415 119.755 1.00 76.67 115 ILE B N 1
ATOM 1161 C CA . ILE B 1 67 ? 14.803 72.202 119.229 1.00 74.14 115 ILE B CA 1
ATOM 1162 C C . ILE B 1 67 ? 15.735 70.997 119.290 1.00 74.49 115 ILE B C 1
ATOM 1163 O O . ILE B 1 67 ? 15.362 69.938 119.793 1.00 79.61 115 ILE B O 1
ATOM 1168 N N . GLN B 1 68 ? 16.932 71.146 118.735 1.00 73.03 116 GLN B N 1
ATOM 1169 C CA . GLN B 1 68 ? 17.924 70.080 118.776 1.00 75.72 116 GLN B CA 1
ATOM 1170 C C . GLN B 1 68 ? 18.180 69.668 120.217 1.00 75.66 116 GLN B C 1
ATOM 1171 O O . GLN B 1 68 ? 18.347 68.487 120.515 1.00 73.89 116 GLN B O 1
ATOM 1177 N N . LYS B 1 69 ? 18.213 70.653 121.109 1.00 78.06 117 LYS B N 1
ATOM 1178 C CA . LYS B 1 69 ? 18.452 70.380 122.519 1.00 76.05 117 LYS B CA 1
ATOM 1179 C C . LYS B 1 69 ? 17.311 69.552 123.074 1.00 73.14 117 LYS B C 1
ATOM 1180 O O . LYS B 1 69 ? 17.521 68.654 123.892 1.00 75.53 117 LYS B O 1
ATOM 1186 N N . PHE B 1 70 ? 16.104 69.829 122.597 1.00 65.92 118 PHE B N 1
ATOM 1187 C CA . PHE B 1 70 ? 14.953 69.083 123.056 1.00 66.17 118 PHE B CA 1
ATOM 1188 C C . PHE B 1 70 ? 15.053 67.652 122.588 1.00 70.51 118 PHE B C 1
ATOM 1189 O O . PHE B 1 70 ? 14.751 66.725 123.333 1.00 73.94 118 PHE B O 1
ATOM 1197 N N . TRP B 1 71 ? 15.520 67.478 121.358 1.00 74.39 119 TRP B N 1
ATOM 1198 C CA . TRP B 1 71 ? 15.755 66.152 120.804 1.00 71.74 119 TRP B CA 1
ATOM 1199 C C . TRP B 1 71 ? 16.727 65.409 121.718 1.00 70.63 119 TRP B C 1
ATOM 1200 O O . TRP B 1 71 ? 16.398 64.345 122.263 1.00 68.33 119 TRP B O 1
ATOM 1211 N N . LEU B 1 72 ? 17.889 66.017 121.935 1.00 69.84 120 LEU B N 1
ATOM 1212 C CA . LEU B 1 72 ? 18.931 65.441 122.776 1.00 68.38 120 LEU B CA 1
ATOM 1213 C C . LEU B 1 72 ? 18.424 65.007 124.139 1.00 70.85 120 LEU B C 1
ATOM 1214 O O . LEU B 1 72 ? 18.619 63.857 124.531 1.00 69.57 120 LEU B O 1
ATOM 1219 N N . ASN B 1 73 ? 17.745 65.916 124.836 1.00 73.64 121 ASN B N 1
ATOM 1220 C CA . ASN B 1 73 ? 17.232 65.634 126.172 1.00 66.92 121 ASN B CA 1
ATOM 1221 C C . ASN B 1 73 ? 16.230 64.492 126.142 1.00 66.49 121 ASN B C 1
ATOM 1222 O O . ASN B 1 73 ? 16.344 63.536 126.903 1.00 68.36 121 ASN B O 1
ATOM 1227 N N . SER B 1 74 ? 15.272 64.575 125.228 1.00 70.86 122 SER B N 1
ATOM 1228 C CA . SER B 1 74 ? 14.248 63.548 125.112 1.00 71.84 122 SER B CA 1
ATOM 1229 C C . SER B 1 74 ? 14.844 62.170 124.847 1.00 74.56 122 SER B C 1
ATOM 1230 O O . SER B 1 74 ? 14.261 61.153 125.226 1.00 74.33 122 SER B O 1
ATOM 1233 N N . ARG B 1 75 ? 16.012 62.133 124.210 1.00 76.25 123 ARG B N 1
ATOM 1234 C CA . ARG B 1 75 ? 16.694 60.856 124.030 1.00 73.59 123 ARG B CA 1
ATOM 1235 C C . ARG B 1 75 ? 17.376 60.442 125.331 1.00 76.61 123 ARG B C 1
ATOM 1236 O O . ARG B 1 75 ? 17.260 59.296 125.762 1.00 78.24 123 ARG B O 1
ATOM 1244 N N . LEU B 1 76 ? 18.078 61.386 125.954 1.00 75.80 124 LEU B N 1
ATOM 1245 C CA . LEU B 1 76 ? 18.798 61.125 127.198 1.00 72.56 124 LEU B CA 1
ATOM 1246 C C . LEU B 1 76 ? 17.859 60.620 128.275 1.00 74.65 124 LEU B C 1
ATOM 1247 O O . LEU B 1 76 ? 18.030 59.523 128.805 1.00 76.32 124 LEU B O 1
ATOM 1252 N N . ARG B 1 77 ? 16.851 61.431 128.573 1.00 75.13 125 ARG B N 1
ATOM 1253 C CA . ARG B 1 77 ? 15.876 61.125 129.608 1.00 68.76 125 ARG B CA 1
ATOM 1254 C C . ARG B 1 77 ? 14.861 60.086 129.154 1.00 72.26 125 ARG B C 1
ATOM 1255 O O . ARG B 1 77 ? 13.852 59.877 129.824 1.00 75.37 125 ARG B O 1
ATOM 1263 N N . LYS B 1 78 ? 15.113 59.473 128.000 1.00 75.15 126 LYS B N 1
ATOM 1264 C CA . LYS B 1 78 ? 14.311 58.354 127.526 1.00 77.15 126 LYS B CA 1
ATOM 1265 C C . LYS B 1 78 ? 12.829 58.718 127.568 1.00 75.83 126 LYS B C 1
ATOM 1266 O O . LYS B 1 78 ? 12.061 58.161 128.351 1.00 75.72 126 LYS B O 1
ATOM 1272 N N . GLN B 1 79 ? 12.455 59.694 126.747 1.00 75.41 127 GLN B N 1
ATOM 1273 C CA . GLN B 1 79 ? 11.082 60.171 126.667 1.00 70.95 127 GLN B CA 1
ATOM 1274 C C . GLN B 1 79 ? 10.578 60.154 125.236 1.00 74.90 127 GLN B C 1
ATOM 1275 O O . GLN B 1 79 ? 9.417 60.464 124.975 1.00 74.36 127 GLN B O 1
ATOM 1281 N N . TYR B 1 80 ? 11.464 59.792 124.313 1.00 70.89 128 TYR B N 1
ATOM 1282 C CA . TYR B 1 80 ? 11.106 59.685 122.912 1.00 70.28 128 TYR B CA 1
ATOM 1283 C C . TYR B 1 80 ? 10.305 58.408 122.710 1.00 70.80 128 TYR B C 1
ATOM 1284 O O . TYR B 1 80 ? 10.838 57.304 122.826 1.00 74.40 128 TYR B O 1
ATOM 1293 N N . PRO B 1 81 ? 9.012 58.555 122.410 1.00 69.50 129 PRO B N 1
ATOM 1294 C CA . PRO B 1 81 ? 8.104 57.408 122.383 1.00 73.29 129 PRO B CA 1
ATOM 1295 C C . PRO B 1 81 ? 8.302 56.438 121.207 1.00 75.11 129 PRO B C 1
ATOM 1296 O O . PRO B 1 81 ? 7.898 55.285 121.329 1.00 76.18 129 PRO B O 1
ATOM 1300 N N . TYR B 1 82 ? 8.900 56.877 120.102 1.00 75.17 130 TYR B N 1
ATOM 1301 C CA . TYR B 1 82 ? 8.949 56.032 118.906 1.00 73.51 130 TYR B CA 1
ATOM 1302 C C . TYR B 1 82 ? 10.305 55.370 118.639 1.00 71.77 130 TYR B C 1
ATOM 1303 O O . TYR B 1 82 ? 11.262 55.446 119.402 1.00 74.14 130 TYR B O 1
#

InterPro domains:
  IPR028002 Myb/SANT-like DNA-binding domain 5 [PF13873] (54-124)

Foldseek 3Di:
DDDDQDPVLVVLLLVLCVVCVCQQPPVNVCPDNPVSLVVSLVVSQVDDPGDDRDDSVVSVVCVVVCVVVVPRPD/DDDDQDPVLVVLLLVLCVVCVCAQPPVNHDPDHNVVSLVVSLVVSQPDDPDDDRDDSVVSVVVVVVCVVVVPRPD

Solvent-accessible surface area: 11108 Å² total; per-residue (Å²): 229,102,73,213,39,54,78,101,2,73,102,20,0,16,78,23,0,84,126,34,24,109,31,12,5,108,160,68,75,218,192,56,51,176,112,20,11,61,117,0,16,138,40,2,34,80,64,119,91,33,62,25,138,18,78,46,159,59,0,58,106,21,10,96,34,8,72,123,162,177,123,32,86,119,236,106,74,213,41,59,77,109,3,76,96,29,0,15,67,22,0,83,120,45,25,101,31,13,10,128,169,78,154,163,174,122,63,57,130,90,8,11,51,108,0,17,148,36,0,32,87,64,112,114,33,73,28,143,16,73,33,157,67,0,56,105,22,12,90,42,3,85,129,152,181,96,45,77,136

Secondary structure (DSSP, 8-state):
------HHHHHHHHHHHHHTHHHH-HHHH---HHHHHHHHHHHHHH-TT-SS---HHHHHHHHHHHHHTT----/------HHHHHHHHHHHHHTHHHH-GGG---S-HHHHHHHHHHHHHHSTT--S---HHHHHHHHHHHHHTT----